Protein AF-A0A2W1KT59-F1 (afdb_monomer_lite)

Organism: Acidithiobacillus ferrooxidans (NCBI:txid920)

Structure (mmCIF, N/CA/C/O backbone):
data_AF-A0A2W1KT59-F1
#
_entry.id   AF-A0A2W1KT59-F1
#
loop_
_atom_site.group_PDB
_atom_site.id
_atom_site.type_symbol
_atom_site.label_atom_id
_atom_site.label_alt_id
_atom_site.label_comp_id
_atom_site.label_asym_id
_atom_site.label_entity_id
_atom_site.label_seq_id
_atom_site.pdbx_PDB_ins_code
_atom_site.Cartn_x
_atom_site.Cartn_y
_atom_site.Cartn_z
_atom_site.occupancy
_atom_site.B_iso_or_equiv
_atom_site.auth_seq_id
_atom_site.auth_comp_id
_atom_site.auth_asym_id
_atom_site.auth_atom_id
_atom_site.pdbx_PDB_model_num
ATOM 1 N N . MET A 1 1 ? 7.959 4.330 33.551 1.00 41.06 1 MET A N 1
ATOM 2 C CA . MET A 1 1 ? 6.711 4.169 32.777 1.00 41.06 1 MET A CA 1
ATOM 3 C C . MET A 1 1 ? 6.953 4.787 31.413 1.00 41.06 1 MET A C 1
ATOM 5 O O . MET A 1 1 ? 7.279 5.963 31.374 1.00 41.06 1 MET A O 1
ATOM 9 N N . LYS A 1 2 ? 6.912 4.008 30.327 1.00 44.12 2 LYS A N 1
ATOM 10 C CA . LYS A 1 2 ? 6.853 4.584 28.977 1.00 44.12 2 LYS A CA 1
ATOM 11 C C . LYS A 1 2 ? 5.393 4.954 28.747 1.00 44.12 2 LYS A C 1
ATOM 13 O O . LYS A 1 2 ? 4.547 4.069 28.850 1.00 44.12 2 LYS A O 1
ATOM 18 N N . TYR A 1 3 ? 5.103 6.233 28.545 1.00 46.06 3 TYR A N 1
ATOM 19 C CA . TYR A 1 3 ? 3.784 6.650 28.086 1.00 46.06 3 TYR A CA 1
ATOM 20 C C . TYR A 1 3 ? 3.544 5.959 26.741 1.00 46.06 3 TYR A C 1
ATOM 22 O O . TYR A 1 3 ? 4.424 5.968 25.883 1.00 46.06 3 TYR A O 1
ATOM 30 N N . ALA A 1 4 ? 2.420 5.257 26.606 1.00 55.88 4 ALA A N 1
ATOM 31 C CA . ALA A 1 4 ? 1.968 4.841 25.291 1.00 55.88 4 ALA A CA 1
ATOM 32 C C . ALA A 1 4 ? 1.617 6.134 24.553 1.00 55.88 4 ALA A C 1
ATOM 34 O O . ALA A 1 4 ? 0.771 6.886 25.029 1.00 55.88 4 ALA A O 1
ATOM 35 N N . GLU A 1 5 ? 2.329 6.438 23.473 1.00 61.84 5 GLU A N 1
ATOM 36 C CA . GLU A 1 5 ? 1.975 7.559 22.607 1.00 61.84 5 GLU A CA 1
ATOM 37 C C . GLU A 1 5 ? 0.563 7.304 22.071 1.00 61.84 5 GLU A C 1
ATOM 39 O O . GLU A 1 5 ? 0.292 6.263 21.464 1.00 61.84 5 GLU A O 1
ATOM 44 N N . GLU A 1 6 ? -0.364 8.209 22.382 1.00 74.94 6 GLU A N 1
ATOM 45 C CA . GLU A 1 6 ? -1.743 8.119 21.913 1.00 74.94 6 GLU A CA 1
ATOM 46 C C . GLU A 1 6 ? -1.763 8.399 20.407 1.00 74.94 6 GLU A C 1
ATOM 48 O O . GLU A 1 6 ? -1.550 9.528 19.971 1.00 74.94 6 GLU A O 1
ATOM 53 N N . LYS A 1 7 ? -2.007 7.360 19.603 1.00 80.06 7 LYS A N 1
ATOM 54 C CA . LYS A 1 7 ? -2.286 7.508 18.171 1.00 80.06 7 LYS A CA 1
ATOM 55 C C . LYS A 1 7 ? -3.778 7.770 17.964 1.00 80.06 7 LYS A C 1
ATOM 57 O O . LYS A 1 7 ? -4.618 7.066 18.527 1.00 80.06 7 LYS A O 1
ATOM 62 N N . THR A 1 8 ? -4.110 8.744 17.122 1.00 89.75 8 THR A N 1
ATOM 63 C CA . THR A 1 8 ? -5.489 8.968 16.663 1.00 89.75 8 THR A CA 1
ATOM 64 C C . THR A 1 8 ? -5.795 8.003 15.526 1.00 89.75 8 THR A C 1
ATOM 66 O O . THR A 1 8 ? -5.010 7.900 14.590 1.00 89.75 8 THR A O 1
ATOM 69 N N . VAL A 1 9 ? -6.925 7.295 15.586 1.00 89.81 9 VAL A N 1
ATOM 70 C CA . VAL A 1 9 ? -7.308 6.306 14.565 1.00 89.81 9 VAL A CA 1
ATOM 71 C C . VAL A 1 9 ? -8.594 6.729 13.866 1.00 89.81 9 VAL A C 1
ATOM 73 O O . VAL A 1 9 ? -9.597 7.008 14.522 1.00 89.81 9 VAL A O 1
ATOM 76 N N . VAL A 1 10 ? -8.576 6.740 12.532 1.00 92.12 10 VAL A N 1
ATOM 77 C CA . VAL A 1 10 ? -9.727 7.090 11.685 1.00 92.12 10 VAL A CA 1
ATOM 78 C C . VAL A 1 10 ? -9.981 5.966 10.686 1.00 92.12 10 VAL A C 1
ATOM 80 O O . VAL A 1 10 ? -9.044 5.444 10.091 1.00 92.12 10 VAL A O 1
ATOM 83 N N . SER A 1 11 ? -11.239 5.570 10.484 1.00 93.62 11 SER A N 1
ATOM 84 C CA . SER A 1 11 ? -11.584 4.540 9.496 1.00 93.62 11 SER A CA 1
ATOM 85 C C . SER A 1 11 ? -11.178 4.960 8.082 1.00 93.62 11 SER A C 1
ATOM 87 O O . SER A 1 11 ? -11.336 6.119 7.699 1.00 93.62 11 SER A O 1
ATOM 89 N N . ALA A 1 12 ? -10.683 4.008 7.296 1.00 91.19 12 ALA A N 1
ATOM 90 C CA . ALA A 1 12 ? -10.338 4.249 5.904 1.00 91.19 12 ALA A CA 1
ATOM 91 C C . ALA A 1 12 ? -11.571 4.098 5.003 1.00 91.19 12 ALA A C 1
ATOM 93 O O . ALA A 1 12 ? -12.445 3.262 5.248 1.00 91.19 12 ALA A O 1
ATOM 94 N N . ASN A 1 13 ? -11.622 4.885 3.927 1.00 92.31 13 ASN A N 1
ATOM 95 C CA . ASN A 1 13 ? -12.550 4.616 2.833 1.00 92.31 13 ASN A CA 1
ATOM 96 C C . ASN A 1 13 ? -12.174 3.297 2.143 1.00 92.31 13 ASN A C 1
ATOM 98 O O . ASN A 1 13 ? -11.019 2.873 2.158 1.00 92.31 13 ASN A O 1
ATOM 102 N N . GLN A 1 14 ? -13.148 2.658 1.499 1.00 92.81 14 GLN A N 1
ATOM 103 C CA . GLN A 1 14 ? -12.881 1.461 0.704 1.00 92.81 14 GLN A CA 1
ATOM 104 C C . GLN A 1 14 ? -12.006 1.785 -0.516 1.00 92.81 14 GLN A C 1
ATOM 106 O O . GLN A 1 14 ? -12.041 2.898 -1.040 1.00 92.81 14 GLN A O 1
ATOM 111 N N . GLY A 1 15 ? -11.258 0.785 -0.987 1.00 93.12 15 GLY A N 1
ATOM 112 C CA . GLY A 1 15 ? -10.432 0.886 -2.194 1.00 93.12 15 GLY A CA 1
ATOM 113 C C . GLY A 1 15 ? -8.974 1.276 -1.950 1.00 93.12 15 GLY A C 1
ATOM 114 O O . GLY A 1 15 ? -8.216 1.339 -2.910 1.00 93.12 15 GLY A O 1
ATOM 115 N N . PHE A 1 16 ? -8.575 1.505 -0.696 1.00 94.88 16 PHE A N 1
ATOM 116 C CA . PHE A 1 16 ? -7.173 1.677 -0.317 1.00 94.88 16 PHE A CA 1
ATOM 117 C C . PHE A 1 16 ? -6.545 0.336 0.068 1.00 94.88 16 PHE A C 1
ATOM 119 O O . PHE A 1 16 ? -7.130 -0.433 0.838 1.00 94.88 16 PHE A O 1
ATOM 126 N N . TYR A 1 17 ? -5.339 0.073 -0.434 1.00 93.06 17 TYR A N 1
ATOM 127 C CA . TYR A 1 17 ? -4.582 -1.139 -0.126 1.00 93.06 17 TYR A CA 1
ATOM 128 C C . TYR A 1 17 ? -3.123 -0.807 0.155 1.00 93.06 17 TYR A C 1
ATOM 130 O O . TYR A 1 17 ? -2.537 0.012 -0.542 1.00 93.06 17 TYR A O 1
ATOM 138 N N . VAL A 1 18 ? -2.517 -1.490 1.121 1.00 91.19 18 VAL A N 1
ATOM 139 C CA . VAL A 1 18 ? -1.057 -1.598 1.175 1.00 91.19 18 VAL A CA 1
ATOM 140 C C . VAL A 1 18 ? -0.637 -2.562 0.072 1.00 91.19 18 VAL A C 1
ATOM 142 O O . VAL A 1 18 ? -1.244 -3.630 -0.065 1.00 91.19 18 VAL A O 1
ATOM 145 N N . VAL A 1 19 ? 0.382 -2.196 -0.703 1.00 90.12 19 VAL A N 1
ATOM 146 C CA . VAL A 1 19 ? 0.985 -3.074 -1.711 1.00 90.12 19 VAL A CA 1
ATOM 147 C C . VAL A 1 19 ? 2.364 -3.532 -1.268 1.00 90.12 19 VAL A C 1
ATOM 149 O O . VAL A 1 19 ? 3.153 -2.756 -0.738 1.00 90.12 19 VAL A O 1
ATOM 152 N N . LEU A 1 20 ? 2.639 -4.822 -1.449 1.00 86.25 20 LEU A N 1
ATOM 153 C CA . LEU A 1 20 ? 3.893 -5.445 -1.036 1.00 86.25 20 LEU A CA 1
ATOM 154 C C . LEU A 1 20 ? 4.433 -6.345 -2.145 1.00 86.25 20 LEU A C 1
ATOM 156 O O . LEU A 1 20 ? 3.671 -7.141 -2.704 1.00 86.25 20 LEU A O 1
ATOM 160 N N . PRO A 1 21 ? 5.742 -6.285 -2.441 1.00 86.88 21 PRO A N 1
ATOM 161 C CA . PRO A 1 21 ? 6.336 -7.177 -3.416 1.00 86.88 21 PRO A CA 1
ATOM 162 C C . PRO A 1 21 ? 6.450 -8.577 -2.811 1.00 86.88 21 PRO A C 1
ATOM 164 O O . PRO A 1 21 ? 7.068 -8.778 -1.763 1.00 86.88 21 PRO A O 1
ATOM 167 N N . VAL A 1 22 ? 5.871 -9.565 -3.484 1.00 85.94 22 VAL A N 1
ATOM 168 C CA . VAL A 1 22 ? 6.093 -10.980 -3.191 1.00 85.94 22 VAL A CA 1
ATOM 169 C C . VAL A 1 22 ? 7.281 -11.427 -4.017 1.00 85.94 22 VAL A C 1
ATOM 171 O O . VAL A 1 22 ? 7.262 -11.324 -5.244 1.00 85.94 22 VAL A O 1
ATOM 174 N N . ARG A 1 23 ? 8.321 -11.908 -3.338 1.00 86.56 23 ARG A N 1
ATOM 175 C CA . ARG A 1 23 ? 9.547 -12.386 -3.971 1.00 86.56 23 ARG A CA 1
ATOM 176 C C . ARG A 1 23 ? 9.611 -13.908 -3.949 1.00 86.56 23 ARG A C 1
ATOM 178 O O . ARG A 1 23 ? 9.203 -14.522 -2.963 1.00 86.56 23 ARG A O 1
ATOM 185 N N . ASP A 1 24 ? 10.114 -14.498 -5.026 1.00 88.94 24 ASP A N 1
ATOM 186 C CA . ASP A 1 24 ? 10.420 -15.927 -5.083 1.00 88.94 24 ASP A CA 1
ATOM 187 C C . ASP A 1 24 ? 11.729 -16.267 -4.341 1.00 88.94 24 ASP A C 1
ATOM 189 O O . ASP A 1 24 ? 12.377 -15.407 -3.738 1.00 88.94 24 ASP A O 1
ATOM 193 N N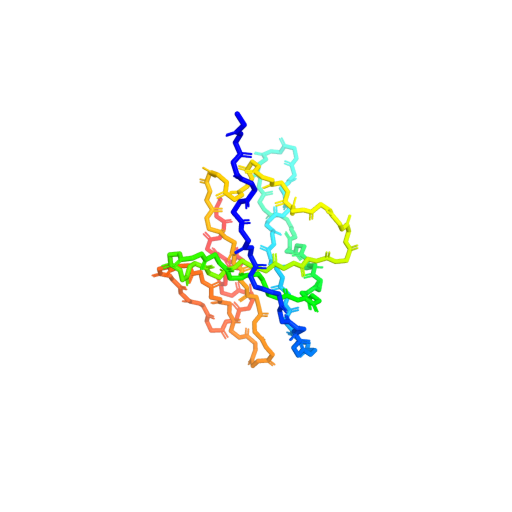 . GLU A 1 25 ? 12.139 -17.537 -4.385 1.00 91.50 25 GLU A N 1
ATOM 194 C CA . GLU A 1 25 ? 13.373 -18.014 -3.741 1.00 91.50 25 GLU A CA 1
ATOM 195 C C . GLU A 1 25 ? 14.652 -17.375 -4.314 1.00 91.50 25 GLU A C 1
ATOM 197 O O . GLU A 1 25 ? 15.680 -17.350 -3.638 1.00 91.50 25 GLU A O 1
ATOM 202 N N . SER A 1 26 ? 14.600 -16.839 -5.539 1.00 90.75 26 S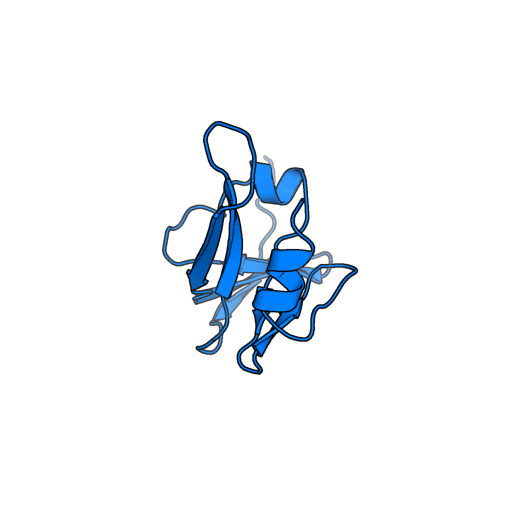ER A N 1
ATOM 203 C CA . SER A 1 26 ? 15.712 -16.121 -6.173 1.00 90.75 26 SER A CA 1
ATOM 204 C C . SER A 1 26 ? 15.769 -14.640 -5.783 1.00 90.75 26 SER A C 1
ATOM 206 O O . SER A 1 26 ? 16.754 -13.960 -6.073 1.00 90.75 26 SER A O 1
ATOM 208 N N . GLY A 1 27 ? 14.731 -14.143 -5.104 1.00 83.69 27 GLY A N 1
ATOM 209 C CA . GLY A 1 27 ? 14.569 -12.741 -4.741 1.00 83.69 27 GLY A CA 1
ATOM 210 C C . GLY A 1 27 ? 13.879 -11.897 -5.814 1.00 83.69 27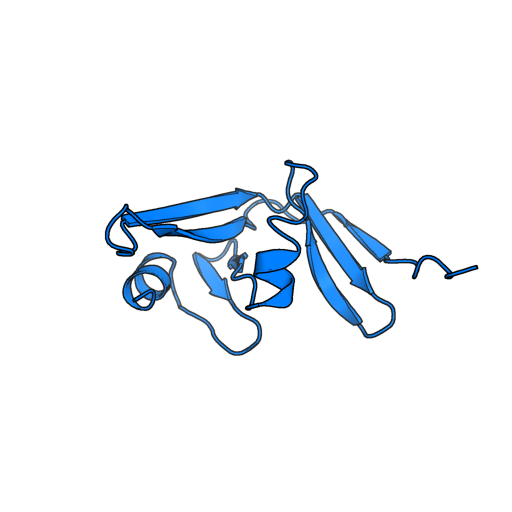 GLY A C 1
ATOM 211 O O . GLY A 1 27 ? 13.703 -10.698 -5.593 1.00 83.69 27 GLY A O 1
ATOM 212 N N . ALA A 1 28 ? 13.458 -12.483 -6.937 1.00 87.12 28 ALA A N 1
ATOM 213 C CA . ALA A 1 28 ? 12.726 -11.775 -7.982 1.00 87.12 28 ALA A CA 1
ATOM 214 C C . ALA A 1 28 ? 11.289 -11.493 -7.533 1.00 87.12 28 ALA A C 1
ATOM 216 O O . ALA A 1 28 ? 10.643 -12.360 -6.945 1.00 87.12 28 ALA A O 1
ATOM 217 N N . VAL A 1 29 ? 10.776 -10.291 -7.810 1.00 87.25 29 VAL A N 1
ATOM 218 C CA . VAL A 1 29 ? 9.374 -9.951 -7.533 1.00 87.25 29 VAL A CA 1
ATOM 219 C C . VAL A 1 29 ? 8.478 -10.656 -8.549 1.00 87.25 29 VAL A C 1
ATOM 221 O O . VAL A 1 29 ? 8.618 -10.459 -9.753 1.00 87.25 29 VAL A O 1
ATOM 224 N N . VAL A 1 30 ? 7.564 -11.493 -8.060 1.00 90.81 30 VAL A N 1
ATOM 225 C CA . VAL A 1 30 ? 6.681 -12.334 -8.886 1.00 90.81 30 VAL A CA 1
ATOM 226 C C . VAL A 1 30 ? 5.210 -11.950 -8.779 1.00 90.81 30 VAL A C 1
ATOM 228 O O . VAL A 1 30 ? 4.432 -12.254 -9.678 1.00 90.81 30 VAL A O 1
ATOM 231 N N . GLU A 1 31 ? 4.819 -11.266 -7.704 1.00 89.19 31 GLU A N 1
ATOM 232 C CA . GLU A 1 31 ? 3.441 -10.834 -7.480 1.00 89.19 31 GLU A CA 1
ATOM 233 C C . GLU A 1 31 ? 3.394 -9.568 -6.610 1.00 89.19 31 GLU A C 1
ATOM 235 O O . GLU A 1 31 ? 4.273 -9.329 -5.781 1.00 89.19 31 GLU A O 1
ATOM 240 N N . ALA A 1 32 ? 2.356 -8.752 -6.801 1.00 89.50 32 ALA A N 1
ATOM 241 C CA . ALA A 1 32 ? 2.002 -7.654 -5.908 1.00 89.50 32 ALA A CA 1
ATOM 242 C C . ALA A 1 32 ? 0.914 -8.117 -4.927 1.00 89.50 32 ALA A C 1
ATOM 244 O O . ALA A 1 32 ? -0.265 -8.212 -5.283 1.00 89.50 32 ALA A O 1
ATOM 245 N N . CYS A 1 33 ? 1.295 -8.388 -3.679 1.00 87.56 33 CYS A N 1
ATOM 246 C CA . CYS A 1 33 ? 0.322 -8.645 -2.624 1.00 87.56 33 CYS A CA 1
ATOM 247 C C . CYS A 1 33 ? -0.410 -7.344 -2.279 1.00 87.56 33 CYS A C 1
ATOM 249 O O . CYS A 1 33 ? 0.208 -6.282 -2.206 1.00 87.56 33 CYS A O 1
ATOM 251 N N . ARG A 1 34 ? -1.725 -7.432 -2.059 1.00 90.31 34 ARG A N 1
ATOM 252 C CA . ARG A 1 34 ? -2.583 -6.307 -1.677 1.00 90.31 34 ARG A CA 1
ATOM 253 C C . ARG A 1 34 ? -3.303 -6.629 -0.384 1.00 90.31 34 ARG A C 1
ATOM 255 O O . ARG A 1 34 ? -4.091 -7.572 -0.338 1.00 90.31 34 ARG A O 1
ATOM 262 N N . GLU A 1 35 ? -3.098 -5.799 0.628 1.00 88.75 35 GLU A N 1
ATOM 263 C CA . GLU A 1 35 ? -3.834 -5.893 1.884 1.00 88.75 35 GLU A CA 1
ATOM 264 C C . GLU A 1 35 ? -4.748 -4.679 2.065 1.00 88.75 35 GLU A C 1
ATOM 266 O O . GLU A 1 35 ? -4.274 -3.546 1.985 1.00 88.75 35 GLU A O 1
ATOM 271 N N . PRO A 1 36 ? -6.059 -4.875 2.296 1.00 91.50 36 PRO A N 1
ATOM 272 C CA . PRO A 1 36 ? -6.993 -3.766 2.415 1.00 91.50 36 PRO A CA 1
ATOM 273 C C . PRO A 1 36 ? -6.686 -2.930 3.654 1.00 91.50 36 PRO A C 1
ATOM 275 O O . PRO A 1 36 ? -6.536 -3.458 4.761 1.00 91.50 36 PRO A O 1
ATOM 278 N N . ILE A 1 37 ? -6.66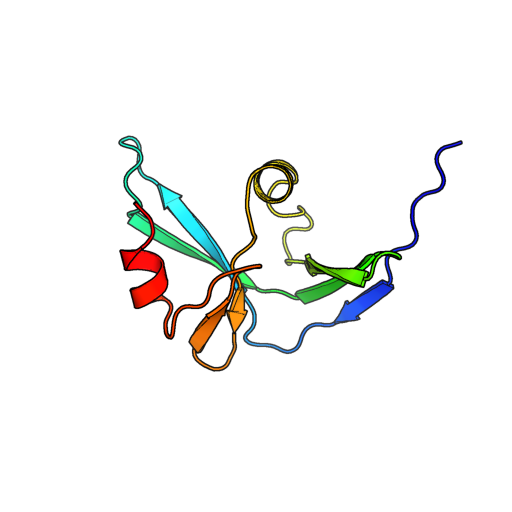1 -1.616 3.461 1.00 91.56 37 ILE A N 1
ATOM 279 C CA . ILE A 1 37 ? -6.527 -0.651 4.544 1.00 91.56 37 ILE A CA 1
ATOM 280 C C . ILE A 1 37 ? -7.910 -0.436 5.151 1.00 91.56 37 ILE A C 1
ATOM 282 O O . ILE A 1 37 ? -8.870 -0.101 4.460 1.00 91.56 37 ILE A O 1
ATOM 286 N N . VAL A 1 38 ? -8.016 -0.662 6.457 1.00 91.69 38 VAL A N 1
ATOM 287 C CA . VAL A 1 38 ? -9.271 -0.568 7.218 1.00 91.69 38 VAL A CA 1
ATOM 288 C C . VAL A 1 38 ? -9.337 0.699 8.065 1.00 91.69 38 VAL A C 1
ATOM 290 O O . VAL A 1 38 ? -10.423 1.176 8.395 1.00 91.69 38 VAL A O 1
ATOM 293 N N . ALA A 1 39 ? -8.181 1.263 8.408 1.00 91.12 39 ALA A N 1
ATOM 294 C CA . ALA A 1 39 ? -8.055 2.497 9.165 1.00 91.12 39 ALA A CA 1
ATOM 295 C C . ALA A 1 39 ? -6.693 3.157 8.919 1.00 91.12 39 ALA A C 1
ATOM 297 O O . ALA A 1 39 ? -5.779 2.544 8.372 1.00 91.12 39 ALA A O 1
ATOM 298 N N . TRP A 1 40 ? -6.573 4.397 9.370 1.00 89.62 40 TRP A N 1
ATOM 299 C CA . TRP A 1 40 ? -5.357 5.193 9.396 1.00 89.62 40 TRP A CA 1
ATOM 300 C C . TRP A 1 40 ? -5.041 5.538 10.844 1.00 89.62 40 TRP A C 1
ATOM 302 O O . TRP A 1 40 ? -5.927 6.001 11.566 1.00 89.62 40 TRP A O 1
ATOM 312 N N . ALA A 1 41 ? -3.803 5.310 11.267 1.00 88.00 41 ALA A N 1
ATOM 313 C CA . ALA A 1 41 ? -3.288 5.822 12.527 1.00 88.00 41 ALA A CA 1
ATOM 314 C C . ALA A 1 41 ? -2.478 7.088 12.266 1.00 88.00 41 ALA A C 1
ATOM 316 O O . ALA A 1 41 ? -1.681 7.120 11.338 1.00 88.00 41 ALA A O 1
ATOM 317 N N . MET A 1 42 ? -2.657 8.101 13.102 1.00 86.75 42 MET A N 1
ATOM 318 C CA . MET A 1 42 ? -1.858 9.318 13.106 1.00 86.75 42 MET A CA 1
ATOM 319 C C . MET A 1 42 ? -1.175 9.454 14.461 1.00 86.75 42 MET A C 1
ATOM 321 O O . MET A 1 42 ? -1.842 9.357 15.496 1.00 86.75 42 MET A O 1
ATOM 325 N N . ASP A 1 43 ? 0.139 9.644 14.460 1.00 84.19 43 ASP A N 1
ATOM 326 C CA . ASP A 1 43 ? 0.901 9.921 15.676 1.00 84.19 43 ASP A CA 1
ATOM 327 C C . ASP A 1 43 ? 0.936 11.431 16.012 1.00 84.19 43 ASP A C 1
ATOM 329 O O . ASP A 1 43 ? 0.448 12.252 15.228 1.00 84.19 43 ASP A O 1
ATOM 333 N N . PRO A 1 44 ? 1.460 11.827 17.190 1.00 84.31 44 PRO A N 1
ATOM 334 C CA . PRO A 1 44 ? 1.541 13.236 17.580 1.00 84.31 44 PRO A CA 1
ATOM 335 C C . PRO A 1 44 ? 2.432 14.106 16.681 1.00 84.31 44 PRO A C 1
ATOM 337 O O . PRO A 1 44 ? 2.250 15.324 16.664 1.00 84.31 44 PRO A O 1
ATOM 340 N N . ASP A 1 45 ? 3.362 13.498 15.941 1.00 85.06 45 ASP A N 1
ATOM 341 C CA . ASP A 1 45 ? 4.243 14.184 14.992 1.00 85.06 45 ASP A CA 1
ATOM 342 C C . ASP A 1 45 ? 3.581 14.343 13.606 1.00 85.06 45 ASP A C 1
ATOM 344 O O . ASP A 1 45 ? 4.126 15.000 12.717 1.00 85.06 45 ASP A O 1
ATOM 348 N N . GLY A 1 46 ? 2.368 13.805 13.433 1.00 81.56 46 GLY A N 1
ATOM 349 C CA . GLY A 1 46 ?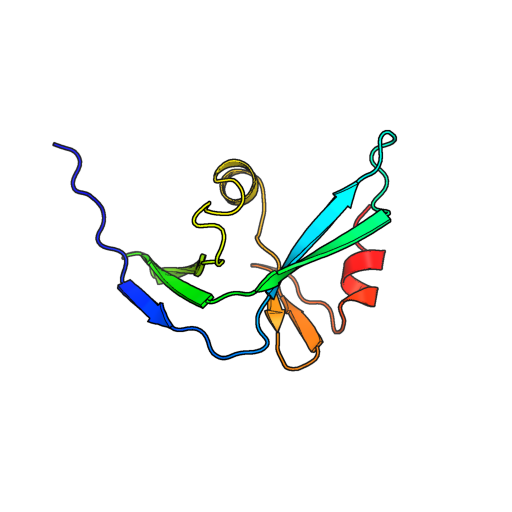 1.565 13.909 12.219 1.00 81.56 46 GLY A CA 1
ATOM 350 C C . GLY A 1 46 ? 1.859 12.827 11.180 1.00 81.56 46 GLY A C 1
ATOM 351 O O . GLY A 1 46 ? 1.348 12.916 10.062 1.00 81.56 46 GLY A O 1
ATOM 352 N N . VAL A 1 47 ? 2.642 11.801 11.522 1.00 82.56 47 VAL A N 1
ATOM 353 C CA . VAL A 1 47 ? 2.909 10.665 10.635 1.00 82.56 47 VAL A CA 1
ATOM 354 C C . VAL A 1 47 ? 1.652 9.813 10.528 1.00 82.56 47 VAL A C 1
ATOM 356 O O . VAL A 1 47 ? 1.044 9.447 11.536 1.00 82.56 47 VAL A O 1
ATOM 359 N N . VAL A 1 48 ? 1.265 9.489 9.292 1.00 84.75 48 VAL A N 1
ATOM 360 C CA . VAL A 1 48 ? 0.088 8.669 8.991 1.00 84.75 48 VAL A CA 1
ATOM 361 C C . VAL A 1 48 ? 0.519 7.269 8.571 1.00 84.75 48 VAL A C 1
ATOM 363 O O . VAL A 1 48 ? 1.264 7.096 7.612 1.00 84.75 48 VAL A O 1
ATOM 366 N N . GLU A 1 49 ? 0.001 6.259 9.261 1.00 85.56 49 GLU A N 1
ATOM 367 C CA . GLU A 1 49 ? 0.279 4.847 9.008 1.00 85.56 49 GLU A CA 1
ATOM 368 C C . GLU A 1 49 ? -1.007 4.100 8.606 1.00 85.56 49 GLU A C 1
ATOM 370 O O . GLU A 1 49 ? -2.035 4.226 9.286 1.00 85.56 49 GLU A O 1
ATOM 375 N N . PRO A 1 50 ? -0.984 3.281 7.539 1.00 87.88 50 PRO A N 1
ATOM 376 C CA . PRO A 1 50 ? -2.103 2.410 7.201 1.00 87.88 50 PRO A CA 1
ATOM 377 C C . PRO A 1 50 ? -2.242 1.242 8.187 1.00 87.88 50 PRO A C 1
ATOM 379 O O . PRO A 1 50 ? -1.264 0.602 8.570 1.00 87.88 50 PRO A O 1
ATOM 382 N N . ILE A 1 51 ? -3.484 0.904 8.539 1.00 86.12 51 ILE A N 1
ATOM 383 C CA . ILE A 1 51 ? -3.849 -0.277 9.333 1.00 86.12 51 ILE A CA 1
ATOM 384 C C . ILE A 1 51 ? -4.587 -1.273 8.432 1.00 86.12 51 ILE A C 1
ATOM 386 O O . ILE A 1 51 ? -5.551 -0.890 7.768 1.00 86.12 51 ILE A O 1
ATOM 390 N N . THR A 1 52 ? -4.211 -2.556 8.458 1.00 86.31 52 THR A N 1
ATOM 391 C CA . THR A 1 52 ? -4.886 -3.642 7.715 1.00 86.31 52 THR A CA 1
ATOM 392 C C . THR A 1 52 ? -5.568 -4.660 8.643 1.00 86.31 52 THR A C 1
ATOM 394 O O . THR A 1 52 ? -5.332 -4.692 9.854 1.00 86.31 52 THR A O 1
ATOM 397 N N . TYR A 1 53 ? -6.467 -5.488 8.089 1.00 74.75 53 TYR A N 1
ATOM 398 C CA . TYR A 1 53 ? -7.348 -6.396 8.854 1.00 74.75 53 TYR A CA 1
ATOM 399 C C . TYR A 1 53 ? -6.594 -7.475 9.655 1.00 74.75 53 TYR A C 1
ATOM 401 O O . TYR A 1 53 ? -7.101 -7.970 10.659 1.00 74.75 53 TYR A O 1
ATOM 409 N N . GLY A 1 54 ? -5.375 -7.838 9.246 1.00 65.62 54 GLY A N 1
ATOM 410 C CA . GLY A 1 54 ? -4.582 -8.882 9.897 1.00 65.62 54 GLY A CA 1
ATOM 411 C C . GLY A 1 54 ? -4.117 -8.548 11.319 1.00 65.62 54 GLY A C 1
ATOM 412 O O . GLY A 1 54 ? -3.501 -9.400 11.955 1.00 65.62 54 GLY A O 1
ATOM 413 N N . GLY A 1 55 ? -4.351 -7.327 11.826 1.00 49.56 55 GLY A N 1
ATOM 414 C CA . GLY A 1 55 ? -3.952 -6.876 13.170 1.00 49.56 55 GLY A CA 1
ATOM 415 C C . GLY A 1 55 ? -2.435 -6.772 13.385 1.00 49.56 55 GLY A C 1
ATOM 416 O O . GLY A 1 55 ? -1.965 -6.084 14.289 1.00 49.56 55 GLY A O 1
ATOM 417 N N . SER A 1 56 ? -1.645 -7.407 12.527 1.00 43.94 56 SER A N 1
ATOM 418 C CA . SER A 1 56 ? -0.249 -7.088 12.334 1.00 43.94 56 SER A CA 1
ATOM 419 C C . SER A 1 56 ? -0.204 -5.723 11.658 1.00 43.94 56 SER A C 1
ATOM 421 O O . SER A 1 56 ? -0.652 -5.592 10.524 1.00 43.94 56 SER A O 1
ATOM 423 N N . MET A 1 57 ? 0.431 -4.731 12.294 1.00 47.56 57 MET A N 1
ATOM 424 C CA . MET A 1 57 ? 1.301 -3.830 11.526 1.00 47.56 57 MET A CA 1
ATOM 425 C C . MET A 1 57 ? 2.019 -4.756 10.550 1.00 47.56 57 MET A C 1
ATOM 427 O O . MET A 1 57 ? 2.722 -5.640 11.054 1.00 47.56 57 MET A O 1
ATOM 431 N N . ILE A 1 58 ? 1.744 -4.730 9.244 1.00 47.31 58 ILE A N 1
ATOM 432 C CA . ILE A 1 58 ? 2.361 -5.690 8.329 1.00 47.31 58 ILE A CA 1
ATOM 433 C C . ILE A 1 58 ? 3.853 -5.418 8.410 1.00 47.31 58 ILE A C 1
ATOM 435 O O . ILE A 1 58 ? 4.370 -4.452 7.875 1.00 47.31 58 ILE A O 1
ATOM 439 N N . ARG A 1 59 ? 4.491 -6.236 9.245 1.00 46.62 59 ARG A N 1
ATOM 440 C CA . ARG A 1 59 ? 5.841 -6.138 9.774 1.00 46.62 59 ARG A CA 1
ATOM 441 C C . ARG A 1 59 ? 6.203 -4.716 10.212 1.00 46.62 59 ARG A C 1
ATOM 443 O O . ARG A 1 59 ? 6.677 -3.910 9.426 1.00 46.62 59 ARG A O 1
ATOM 450 N N . ARG A 1 60 ? 6.238 -4.488 11.528 1.00 41.84 60 ARG A N 1
ATOM 451 C CA . ARG A 1 60 ? 7.076 -3.429 12.128 1.00 41.84 60 ARG A CA 1
ATOM 452 C C . ARG A 1 60 ? 8.500 -3.423 11.537 1.00 41.84 60 ARG A C 1
ATOM 454 O O . ARG A 1 60 ? 9.143 -2.395 11.540 1.00 41.84 60 ARG A O 1
ATOM 461 N N . LYS A 1 61 ? 8.972 -4.554 10.993 1.00 39.22 61 LYS A N 1
ATOM 462 C CA . LYS A 1 61 ? 10.229 -4.673 10.247 1.00 39.22 61 LYS A CA 1
ATOM 463 C C . LYS A 1 61 ? 10.203 -4.117 8.806 1.00 39.22 61 LYS A C 1
ATOM 465 O O . LYS A 1 61 ? 11.229 -3.629 8.381 1.00 39.22 61 LYS A O 1
ATOM 470 N N . LEU A 1 62 ? 9.076 -4.154 8.085 1.00 45.25 62 LEU A N 1
ATOM 471 C CA . LEU A 1 62 ? 8.924 -3.442 6.802 1.00 45.25 62 LEU A CA 1
ATOM 472 C C . LEU A 1 62 ? 8.788 -1.937 7.061 1.00 45.25 62 LEU A C 1
ATOM 474 O O . LEU A 1 62 ? 9.558 -1.164 6.519 1.00 45.25 62 LEU A O 1
ATOM 478 N N . PHE A 1 63 ? 7.941 -1.531 8.012 1.00 45.22 63 PHE A N 1
ATOM 479 C CA . PHE A 1 63 ? 7.805 -0.119 8.398 1.00 45.22 63 PHE A CA 1
ATOM 480 C C . PHE A 1 63 ? 9.084 0.509 8.987 1.00 45.22 63 PHE A C 1
ATOM 482 O O . PHE A 1 63 ? 9.296 1.703 8.826 1.00 45.22 63 PHE A O 1
ATOM 489 N N . LEU A 1 64 ? 9.939 -0.264 9.673 1.00 40.81 64 LEU A N 1
ATOM 490 C CA . LEU A 1 64 ? 11.224 0.231 10.194 1.00 40.81 64 LEU A CA 1
ATOM 491 C C . LEU A 1 64 ? 12.351 0.235 9.147 1.00 40.81 64 LEU A C 1
ATOM 493 O O . LEU A 1 64 ? 13.394 0.823 9.420 1.00 40.81 64 LEU A O 1
ATOM 497 N N . GLU A 1 65 ? 12.181 -0.428 7.996 1.00 47.06 65 GLU A N 1
ATOM 498 C CA . GLU A 1 65 ? 13.235 -0.563 6.974 1.00 47.06 65 GLU A CA 1
ATOM 499 C C . GLU A 1 65 ? 12.871 0.047 5.606 1.00 47.06 65 GLU A C 1
ATOM 501 O O . GLU A 1 65 ? 13.775 0.248 4.798 1.00 47.06 65 GLU A O 1
ATOM 506 N N . GLY A 1 66 ? 11.614 0.402 5.326 1.00 49.97 66 GLY A N 1
ATOM 507 C CA . GLY A 1 66 ? 11.263 1.054 4.065 1.00 49.97 66 GLY A CA 1
ATOM 508 C C . GLY A 1 66 ? 9.762 1.185 3.822 1.00 49.97 66 GLY A C 1
ATOM 509 O O . GLY A 1 66 ? 9.002 0.240 4.011 1.00 49.97 66 GLY A O 1
ATOM 510 N N . ASN A 1 67 ? 9.392 2.396 3.416 1.00 60.59 67 ASN A N 1
ATOM 511 C CA . ASN A 1 67 ? 8.108 2.924 2.961 1.00 60.59 67 ASN A CA 1
ATOM 512 C C . ASN A 1 67 ? 7.012 1.892 2.651 1.00 60.59 67 ASN A C 1
ATOM 514 O O . ASN A 1 67 ? 7.183 0.987 1.837 1.00 60.59 67 ASN A O 1
ATOM 518 N N . CYS A 1 68 ? 5.843 2.076 3.267 1.00 77.50 68 CYS A N 1
ATOM 519 C CA . CYS A 1 68 ? 4.644 1.353 2.863 1.00 77.50 68 CYS A CA 1
ATOM 520 C C . CYS A 1 68 ? 4.007 2.045 1.671 1.00 77.50 68 CYS A C 1
ATOM 522 O O . CYS A 1 68 ? 3.476 3.147 1.798 1.00 77.50 68 CYS A O 1
ATOM 524 N N . ASP A 1 69 ? 4.032 1.359 0.538 1.00 90.50 69 ASP A N 1
ATOM 525 C CA . ASP A 1 69 ? 3.389 1.835 -0.669 1.00 90.50 69 ASP A CA 1
ATOM 526 C C . ASP A 1 69 ? 1.883 1.549 -0.599 1.00 90.50 69 ASP A C 1
ATOM 528 O O . ASP A 1 69 ? 1.432 0.477 -0.175 1.00 90.50 69 ASP A O 1
ATOM 532 N N . VAL A 1 70 ? 1.087 2.536 -0.995 1.00 93.12 70 VAL A N 1
ATOM 533 C CA . VAL A 1 70 ? -0.370 2.519 -0.908 1.00 93.12 70 VAL A CA 1
ATOM 534 C C . VAL A 1 70 ? -0.960 2.612 -2.303 1.00 93.12 70 VAL A C 1
ATOM 536 O O . VAL A 1 70 ? -0.791 3.613 -2.992 1.00 93.12 70 VAL A O 1
ATOM 539 N N . LEU A 1 71 ? -1.725 1.598 -2.694 1.00 95.62 71 LEU A N 1
ATOM 540 C CA . LEU A 1 71 ? -2.608 1.665 -3.850 1.00 95.62 71 LEU A CA 1
ATOM 541 C C . LEU A 1 71 ? -3.875 2.435 -3.474 1.00 95.62 71 LEU A C 1
ATOM 543 O O . LEU A 1 71 ? -4.633 2.032 -2.585 1.00 95.62 71 LEU A O 1
ATOM 547 N N . CYS A 1 72 ? -4.095 3.540 -4.170 1.00 95.75 72 CYS A N 1
ATOM 548 C CA . CYS A 1 72 ? -5.231 4.426 -4.004 1.00 95.75 72 CYS A CA 1
ATOM 549 C C . CYS A 1 72 ? -6.436 3.964 -4.851 1.00 95.75 72 CYS A C 1
ATOM 551 O O . CYS A 1 72 ? -6.267 3.297 -5.874 1.00 95.75 72 CYS A O 1
ATOM 553 N N . PRO A 1 73 ? -7.673 4.372 -4.498 1.00 96.50 73 PRO A N 1
ATOM 554 C CA . PRO A 1 73 ? -8.877 4.018 -5.256 1.00 96.50 73 PRO A CA 1
ATOM 555 C C . PRO A 1 73 ? -8.884 4.491 -6.714 1.00 96.50 73 PRO A C 1
ATOM 557 O O . PRO A 1 73 ? -9.637 3.962 -7.528 1.00 96.50 73 PRO A O 1
ATOM 560 N N . ASN A 1 74 ? -8.085 5.508 -7.041 1.00 95.94 74 ASN A N 1
ATOM 561 C CA . ASN A 1 74 ? -7.931 6.021 -8.401 1.00 95.94 74 ASN A CA 1
ATOM 562 C C . ASN A 1 74 ? -6.961 5.184 -9.259 1.00 95.94 74 ASN A C 1
ATOM 564 O O . ASN A 1 74 ? -6.861 5.448 -10.453 1.00 95.94 74 ASN A O 1
ATOM 568 N N . GLY A 1 75 ? -6.298 4.178 -8.680 1.00 96.12 75 GLY A N 1
ATOM 569 C CA . GLY A 1 75 ? -5.355 3.293 -9.364 1.00 96.12 75 GLY A CA 1
ATOM 570 C C . GLY A 1 75 ? -3.883 3.658 -9.169 1.00 96.12 75 GLY A C 1
ATOM 571 O O . GLY A 1 75 ? -3.031 2.820 -9.457 1.00 96.12 75 GLY A O 1
ATOM 572 N N . ASP A 1 76 ? -3.589 4.844 -8.634 1.00 97.31 76 ASP A N 1
ATOM 573 C CA . ASP A 1 76 ? -2.217 5.282 -8.372 1.00 97.31 76 ASP A CA 1
ATOM 574 C C . ASP A 1 76 ? -1.620 4.521 -7.184 1.00 97.31 76 ASP A C 1
ATOM 576 O O . ASP A 1 76 ? -2.318 4.213 -6.213 1.00 97.31 76 ASP A O 1
ATOM 580 N N . VAL A 1 77 ? -0.313 4.274 -7.221 1.00 95.62 77 VAL A N 1
ATOM 581 C CA . VAL A 1 77 ? 0.450 3.810 -6.057 1.00 95.62 77 VAL A CA 1
ATOM 582 C C . VAL A 1 77 ? 1.268 4.975 -5.516 1.00 95.62 77 VAL A C 1
ATOM 584 O O . VAL A 1 77 ? 1.945 5.658 -6.280 1.00 95.62 77 VAL A O 1
ATOM 587 N N . VAL A 1 78 ? 1.220 5.212 -4.207 1.00 93.06 78 VAL A N 1
ATOM 588 C CA . VAL A 1 78 ? 1.957 6.295 -3.543 1.00 93.06 78 VAL A CA 1
ATOM 589 C C . VAL A 1 78 ? 2.851 5.750 -2.438 1.00 93.06 78 VAL A C 1
ATOM 591 O O . VAL A 1 78 ? 2.443 4.881 -1.674 1.00 93.06 78 VAL A O 1
ATOM 594 N N . SER A 1 79 ? 4.061 6.285 -2.360 1.00 88.69 79 SER A N 1
ATOM 595 C CA . SER A 1 79 ? 5.034 6.081 -1.289 1.00 88.69 79 SER A CA 1
ATOM 596 C C . SER A 1 79 ? 5.237 7.393 -0.528 1.00 88.69 79 SER A C 1
ATOM 598 O O . SER A 1 79 ? 4.631 8.412 -0.857 1.00 88.69 79 SER A O 1
ATOM 600 N N . GLU A 1 80 ? 6.137 7.408 0.455 1.00 81.38 80 GLU A N 1
ATOM 601 C CA . GLU A 1 80 ? 6.500 8.641 1.171 1.00 81.38 80 GLU A CA 1
ATOM 602 C C . GLU A 1 80 ? 7.073 9.710 0.221 1.00 81.38 80 GLU A C 1
ATOM 604 O O . GLU A 1 80 ? 6.747 10.888 0.335 1.00 81.38 80 GLU A O 1
ATOM 609 N N . ASN A 1 81 ? 7.902 9.290 -0.741 1.00 83.19 81 ASN A N 1
ATOM 610 C CA . ASN A 1 81 ? 8.654 10.192 -1.622 1.00 83.19 81 ASN A CA 1
ATOM 611 C C . ASN A 1 81 ? 8.430 9.935 -3.120 1.00 83.19 81 ASN A C 1
ATOM 613 O O . ASN A 1 81 ? 9.017 10.619 -3.957 1.00 83.19 81 ASN A O 1
ATOM 617 N N . GLU A 1 82 ? 7.613 8.944 -3.468 1.00 90.75 82 GLU A N 1
ATOM 618 C CA . GLU A 1 82 ? 7.442 8.476 -4.844 1.00 90.75 82 GLU A CA 1
ATOM 619 C C . GLU A 1 82 ? 5.973 8.193 -5.155 1.00 90.75 82 GLU A C 1
ATOM 621 O O . GLU A 1 82 ? 5.146 8.008 -4.262 1.00 90.75 82 GLU A O 1
ATOM 626 N N . SER A 1 83 ? 5.643 8.170 -6.443 1.00 94.25 83 SER A N 1
ATOM 627 C CA . SER A 1 83 ? 4.310 7.823 -6.924 1.00 94.25 83 SER A CA 1
ATOM 628 C C . SER A 1 83 ? 4.388 7.180 -8.300 1.00 94.25 83 SER A C 1
ATOM 630 O O . SER A 1 83 ? 5.173 7.614 -9.145 1.00 94.25 83 SER A O 1
ATOM 632 N N . TRP A 1 84 ? 3.504 6.225 -8.550 1.00 96.38 84 TRP A N 1
ATOM 633 C CA . TRP A 1 84 ? 3.339 5.536 -9.821 1.00 96.38 84 TRP A CA 1
ATOM 634 C C . TRP A 1 84 ? 1.889 5.677 -10.272 1.00 96.38 84 TRP A C 1
ATOM 636 O O . TRP A 1 84 ? 0.975 5.572 -9.457 1.00 96.38 84 TRP A O 1
ATOM 646 N N . GLY A 1 85 ? 1.669 5.891 -11.571 1.00 96.69 85 GLY A N 1
ATOM 647 C CA . GLY A 1 85 ? 0.319 6.066 -12.126 1.00 96.69 85 GLY A CA 1
ATOM 648 C C . GLY A 1 85 ? -0.508 4.778 -12.172 1.00 96.69 85 GLY A C 1
ATOM 649 O O . GLY A 1 85 ? -1.672 4.801 -12.563 1.00 96.69 85 GLY A O 1
ATOM 650 N N . SER A 1 86 ? 0.094 3.639 -11.825 1.00 96.19 86 SER A N 1
ATOM 651 C CA . SER A 1 86 ? -0.579 2.349 -11.770 1.00 96.19 86 SER A CA 1
ATOM 652 C C . SER A 1 86 ? 0.180 1.338 -10.908 1.00 96.19 86 SER A C 1
ATOM 654 O O . SER A 1 86 ? 1.371 1.492 -10.620 1.00 96.19 86 SER A O 1
ATOM 656 N N . LEU A 1 87 ? -0.509 0.252 -10.545 1.00 94.69 87 LEU A N 1
ATOM 657 C CA . LEU A 1 87 ? 0.113 -0.906 -9.901 1.00 94.69 87 LEU A CA 1
ATOM 658 C C . LEU A 1 87 ? 1.158 -1.589 -10.799 1.00 94.69 87 LEU A C 1
ATOM 660 O O . LEU A 1 87 ? 2.157 -2.088 -10.288 1.00 94.69 87 LEU A O 1
ATOM 664 N N . ASP A 1 88 ? 0.948 -1.595 -12.116 1.00 94.38 88 ASP A N 1
ATOM 665 C CA . ASP A 1 88 ? 1.863 -2.222 -13.077 1.00 94.38 88 ASP A CA 1
ATOM 666 C C . ASP A 1 88 ? 3.163 -1.417 -13.226 1.00 94.38 88 ASP A C 1
ATOM 668 O O . ASP A 1 88 ? 4.254 -1.994 -13.297 1.00 94.38 88 ASP A O 1
ATOM 672 N N . ASP A 1 89 ? 3.062 -0.083 -13.211 1.00 95.06 89 ASP A N 1
ATOM 673 C CA . ASP A 1 89 ? 4.223 0.812 -13.191 1.00 95.06 89 ASP A CA 1
ATOM 674 C C . ASP A 1 89 ? 5.038 0.598 -11.915 1.00 95.06 89 ASP A C 1
ATOM 676 O O . ASP A 1 89 ? 6.255 0.417 -11.974 1.00 95.06 89 ASP A O 1
ATOM 680 N N . TRP A 1 90 ? 4.356 0.554 -10.765 1.00 94.44 90 TRP A N 1
ATOM 681 C CA . TRP A 1 90 ? 4.986 0.247 -9.485 1.00 94.44 90 TRP A CA 1
ATOM 682 C C . TRP A 1 90 ? 5.697 -1.106 -9.529 1.00 94.44 90 TRP A C 1
ATOM 684 O O . TRP A 1 90 ? 6.878 -1.179 -9.188 1.00 94.44 90 TRP A O 1
ATOM 694 N N . PHE A 1 91 ? 5.016 -2.155 -10.003 1.00 91.75 91 PHE A N 1
ATOM 695 C CA . PHE A 1 91 ? 5.544 -3.518 -10.079 1.00 91.75 91 PHE A CA 1
ATOM 696 C C . PHE A 1 91 ? 6.799 -3.594 -10.954 1.00 91.75 91 PHE A C 1
ATOM 698 O O . PHE A 1 91 ? 7.789 -4.213 -10.572 1.00 91.75 91 P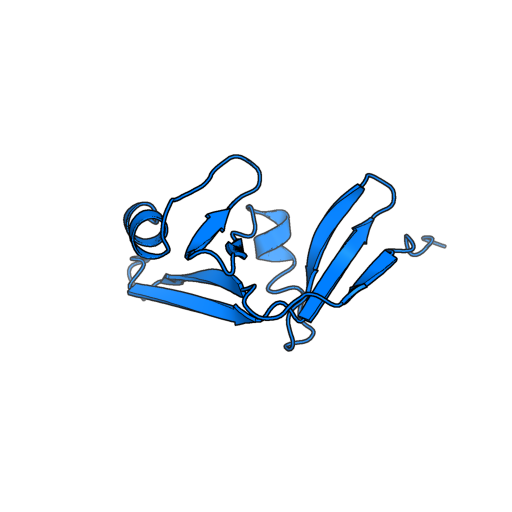HE A O 1
ATOM 705 N N . SER A 1 92 ? 6.800 -2.893 -12.088 1.00 91.88 92 SER A N 1
ATOM 706 C CA . SER A 1 92 ? 7.940 -2.826 -13.011 1.00 91.88 92 SER A CA 1
ATOM 707 C C . SER A 1 92 ? 9.174 -2.137 -12.408 1.00 91.88 92 SER A C 1
ATOM 709 O O . SER A 1 92 ? 10.299 -2.363 -12.864 1.00 91.88 92 SER A O 1
ATOM 711 N N . CYS A 1 93 ? 8.982 -1.303 -11.382 1.00 89.19 93 CYS A N 1
ATOM 712 C CA . CYS A 1 93 ? 10.055 -0.644 -10.641 1.00 89.19 93 CYS A CA 1
ATOM 713 C C . CYS A 1 93 ? 10.609 -1.489 -9.481 1.00 89.19 93 CYS A C 1
ATOM 715 O O . CYS A 1 93 ? 11.713 -1.200 -9.012 1.00 89.19 93 CYS A O 1
ATOM 717 N N . GLN A 1 94 ? 9.905 -2.542 -9.051 1.00 84.81 94 GLN A N 1
ATOM 718 C CA . GLN A 1 94 ? 10.349 -3.415 -7.964 1.00 84.81 94 GLN A CA 1
ATOM 719 C C . GLN A 1 94 ? 11.392 -4.422 -8.476 1.00 84.81 94 GLN A C 1
ATOM 721 O O . GLN A 1 94 ? 11.064 -5.530 -8.895 1.00 84.81 94 GLN A O 1
ATOM 726 N N . LYS A 1 95 ? 12.668 -4.025 -8.469 1.00 69.50 95 LYS A N 1
ATOM 727 C CA . LYS A 1 95 ? 13.803 -4.923 -8.751 1.00 69.50 95 LYS A CA 1
ATOM 728 C C . LYS A 1 95 ? 14.155 -5.772 -7.532 1.00 69.50 95 LYS A C 1
ATOM 730 O O . LYS A 1 95 ? 14.078 -5.272 -6.387 1.00 69.50 95 LYS A O 1
#

Secondary structure (DSSP, 8-state):
-PPPP--EEEEPPTT-EEEEEEE-TTS-EEEEEEEEEEEEEE-TT--EEEEETTSS-TTHHHHTTS--EEE-TTS-EE-SS-EESSHHHHHHH--

Sequence (95 aa):
MKYAEEKTVVSANQGFYVVLPVRDESGAVVEACREPIVAWAMDPDGVVEPITYGGSMIRRKLFLEGNCDVLCPNGDVVSENESWGSLDDWFSCQK

Radius of gyration: 14.27 Å; chains: 1; bounding box: 29×32×46 Å

pLDDT: mean 81.08, std 17.37, range [39.22, 97.31]

Foldseek 3Di:
DPPDFDWDKAFDDWQKWFWDFDADPVRQGDDIDTFTFGIWTATPVGDIDTDGPVNDPVDPPCVVPAWGWMQGNQAKIDTPPDIDNHPVRVSVPRD